Protein AF-A0A7S0LB81-F1 (afdb_monomer_lite)

Organism: NCBI:txid221442

Foldseek 3Di:
DDAFAAQKWFAPPPPDDLLNTTQQFLPLVSPADPAQVRGLFGAQPVQVPNVPDHGPGNDDDLVRSQVSNVVSVTGGAQDDSAPNHRRCNPGHYRHPDDDDD

Secondary structure (DSSP, 8-state):
-----B--EE-SS--S-HHHHEE-B-STT-----SSTTBBTB---TTTT-TT----PPP--HHHHHHHHHHTT-EE-SS--TTSSTTGGGS-B--SSPPP-

Radius of gyration: 12.76 Å; chains: 1; bounding box: 28×38×36 Å

Structure (mmCIF, N/CA/C/O backbone):
data_AF-A0A7S0LB81-F1
#
_entry.id   AF-A0A7S0LB81-F1
#
loop_
_atom_site.group_PDB
_atom_site.id
_atom_site.type_symbol
_atom_site.label_atom_id
_atom_site.label_alt_id
_atom_site.label_comp_id
_atom_site.label_asym_id
_atom_site.label_entity_id
_atom_site.label_seq_id
_atom_site.pdbx_PDB_ins_code
_atom_site.Cartn_x
_atom_site.Cartn_y
_atom_site.Cartn_z
_atom_site.occupancy
_atom_site.B_iso_or_equiv
_atom_site.auth_seq_id
_atom_site.auth_comp_id
_atom_site.auth_asym_id
_atom_site.auth_atom_id
_atom_site.pdbx_PDB_model_num
ATOM 1 N N . MET A 1 1 ? -1.857 22.081 5.976 1.00 47.81 1 MET A N 1
ATOM 2 C CA . MET A 1 1 ? -0.904 21.064 5.482 1.00 47.81 1 MET A CA 1
ATOM 3 C C . MET A 1 1 ? -1.606 19.724 5.601 1.00 47.81 1 MET A C 1
ATOM 5 O O . MET A 1 1 ? -2.016 19.392 6.704 1.00 47.81 1 MET A O 1
ATOM 9 N N . GLN A 1 2 ? -1.874 19.036 4.493 1.00 57.97 2 GLN A N 1
ATOM 10 C CA . GLN A 1 2 ? -2.585 17.756 4.521 1.00 57.97 2 GLN A CA 1
ATOM 11 C C . GLN A 1 2 ? -1.556 16.632 4.651 1.00 57.97 2 GLN A C 1
ATOM 13 O O . GLN A 1 2 ? -0.603 16.590 3.876 1.00 57.97 2 GLN A O 1
ATOM 18 N N . LEU A 1 3 ? -1.713 15.772 5.658 1.00 72.75 3 LEU A N 1
ATOM 19 C CA . LEU A 1 3 ? -0.859 14.602 5.833 1.00 72.75 3 LEU A CA 1
ATOM 20 C C . LEU A 1 3 ? -1.117 13.642 4.667 1.00 72.75 3 LEU A C 1
ATOM 22 O O . LEU A 1 3 ? -2.252 13.205 4.481 1.00 72.75 3 LEU A O 1
ATOM 26 N N . GLN A 1 4 ? -0.089 13.339 3.877 1.00 83.44 4 GLN A N 1
ATOM 27 C CA . GLN A 1 4 ? -0.205 12.366 2.797 1.00 83.44 4 GLN A CA 1
ATOM 28 C C . GLN A 1 4 ? 0.051 10.965 3.355 1.00 83.44 4 GLN A C 1
ATOM 30 O O . GLN A 1 4 ? 1.147 10.662 3.824 1.00 83.44 4 GLN A O 1
ATOM 35 N N . LEU A 1 5 ? -0.989 10.133 3.341 1.00 90.44 5 LEU A N 1
ATOM 36 C CA . LEU A 1 5 ? -0.965 8.755 3.820 1.00 90.44 5 LEU A CA 1
ATOM 37 C C . LEU A 1 5 ? -1.111 7.816 2.629 1.00 90.44 5 LEU A C 1
ATOM 39 O O . LEU A 1 5 ? -2.036 7.973 1.836 1.00 90.44 5 LEU A O 1
ATOM 43 N N . ALA A 1 6 ? -0.245 6.812 2.527 1.00 92.31 6 ALA A N 1
ATOM 44 C CA . ALA A 1 6 ? -0.430 5.761 1.534 1.00 92.31 6 ALA A CA 1
ATOM 45 C C . ALA A 1 6 ? -1.316 4.637 2.087 1.00 92.31 6 ALA A C 1
ATOM 47 O O . ALA A 1 6 ? -1.166 4.205 3.234 1.00 92.31 6 ALA A O 1
ATOM 48 N N . ALA A 1 7 ? -2.216 4.107 1.262 1.00 93.56 7 ALA A N 1
ATOM 49 C CA . ALA A 1 7 ? -2.903 2.858 1.567 1.00 93.56 7 ALA A CA 1
ATOM 50 C C . ALA A 1 7 ? -1.968 1.663 1.323 1.00 93.56 7 ALA A C 1
ATOM 52 O O . ALA A 1 7 ? -1.277 1.573 0.307 1.00 93.56 7 ALA A O 1
ATOM 53 N N . GLN A 1 8 ? -1.941 0.739 2.283 1.00 93.00 8 GLN A N 1
ATOM 54 C CA . GLN A 1 8 ? -1.103 -0.453 2.259 1.00 93.00 8 GLN A CA 1
ATOM 55 C C . GLN A 1 8 ? -1.969 -1.680 2.544 1.00 93.00 8 GLN A C 1
ATOM 57 O O . GLN A 1 8 ? -2.452 -1.861 3.663 1.00 93.00 8 GLN A O 1
ATOM 62 N N . 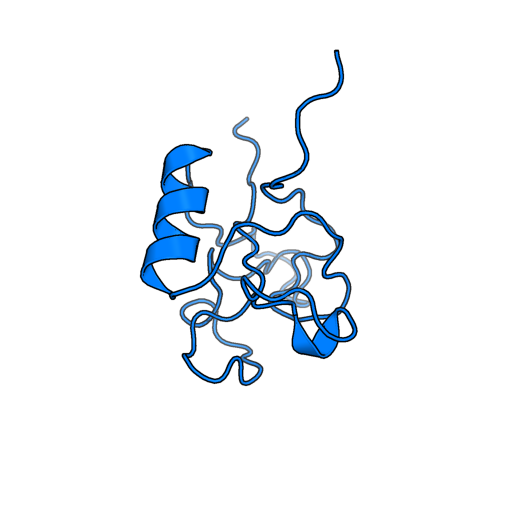CYS A 1 9 ? -2.133 -2.533 1.536 1.00 95.00 9 CYS A N 1
ATOM 63 C CA . CYS A 1 9 ? -2.968 -3.722 1.640 1.00 95.00 9 CYS A CA 1
ATOM 64 C C . CYS A 1 9 ? -2.140 -4.971 1.952 1.00 95.00 9 CYS A C 1
ATOM 66 O O . CYS A 1 9 ? -0.962 -5.064 1.599 1.00 95.00 9 CYS A O 1
ATOM 68 N N . CYS A 1 10 ? -2.771 -5.942 2.600 1.00 94.19 10 CYS A N 1
ATOM 69 C CA . CYS A 1 10 ? -2.225 -7.245 2.946 1.00 94.19 10 CYS A CA 1
ATOM 70 C C . CYS A 1 10 ? -3.202 -8.343 2.513 1.00 94.19 10 CYS A C 1
ATOM 72 O O . CYS A 1 10 ? -4.416 -8.130 2.455 1.00 94.19 10 CYS A O 1
ATOM 74 N N . THR A 1 11 ? -2.691 -9.536 2.219 1.00 91.31 11 THR A N 1
ATOM 75 C CA . THR A 1 11 ? -3.541 -10.719 2.056 1.00 91.31 11 THR A CA 1
ATOM 76 C C . THR A 1 11 ? -4.351 -10.940 3.331 1.00 91.31 11 THR A C 1
ATOM 78 O O . THR A 1 11 ? -3.837 -10.802 4.439 1.00 91.31 11 THR A O 1
ATOM 81 N N . LYS A 1 12 ? -5.633 -11.300 3.191 1.00 83.62 12 LYS A N 1
ATOM 82 C CA . LYS A 1 12 ? -6.506 -11.551 4.354 1.00 83.62 12 LYS A CA 1
ATOM 83 C C . LYS A 1 12 ? -6.000 -12.718 5.212 1.00 83.62 12 LYS A C 1
ATOM 85 O O . LYS A 1 12 ? -6.185 -12.731 6.422 1.00 83.62 12 LYS A O 1
ATOM 90 N N . SER A 1 13 ? -5.328 -13.679 4.578 1.00 75.50 13 SER A N 1
ATOM 91 C CA . SER A 1 13 ? -4.549 -14.711 5.255 1.00 75.50 13 SER A CA 1
ATOM 92 C C . SER A 1 13 ? -3.121 -14.191 5.437 1.00 75.50 13 SER A C 1
ATOM 94 O O . SER A 1 13 ? -2.366 -14.119 4.468 1.00 75.50 13 SER A O 1
ATOM 96 N N . LEU A 1 14 ? -2.757 -13.790 6.659 1.00 70.94 14 LEU A N 1
ATOM 97 C CA . LEU A 1 14 ? -1.411 -13.306 7.013 1.00 70.94 14 LEU A CA 1
ATOM 98 C C . LEU A 1 14 ? -0.396 -14.466 7.142 1.00 70.94 14 LEU A C 1
ATOM 100 O O . LEU A 1 14 ? 0.503 -14.430 7.978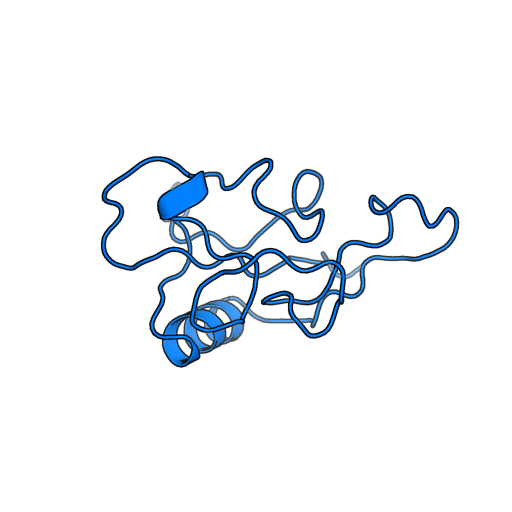 1.00 70.94 14 LEU A O 1
ATOM 104 N N . ILE A 1 15 ? -0.563 -15.536 6.361 1.00 73.88 15 ILE A N 1
ATOM 105 C CA . ILE A 1 15 ? 0.329 -16.696 6.387 1.00 73.88 15 ILE A CA 1
ATOM 106 C C . ILE A 1 15 ? 1.565 -16.369 5.547 1.00 73.88 15 ILE A C 1
ATOM 108 O O . ILE A 1 15 ? 1.472 -16.167 4.339 1.00 73.88 15 ILE A O 1
ATOM 112 N N . GLY A 1 16 ? 2.727 -16.343 6.198 1.00 73.81 16 GLY A N 1
ATOM 113 C CA . GLY A 1 16 ? 4.014 -16.051 5.570 1.00 73.81 16 GLY A CA 1
ATOM 114 C C . GLY A 1 16 ? 4.637 -14.742 6.056 1.00 73.81 16 GLY A C 1
ATOM 115 O O . GLY A 1 16 ? 4.110 -14.048 6.920 1.00 73.81 16 GLY A O 1
ATOM 116 N N . GLY A 1 17 ? 5.815 -14.418 5.522 1.00 78.12 17 GLY A N 1
ATOM 117 C CA . GLY A 1 17 ? 6.513 -13.175 5.859 1.00 78.12 17 GLY A CA 1
ATOM 118 C C . GLY A 1 17 ? 5.927 -11.950 5.141 1.00 78.12 17 GLY A C 1
ATOM 119 O O . GLY A 1 17 ? 5.134 -12.094 4.209 1.00 78.12 17 GLY A O 1
ATOM 120 N N . PRO A 1 18 ? 6.383 -10.725 5.471 1.00 80.56 18 PRO A N 1
ATOM 121 C CA . PRO A 1 18 ? 5.919 -9.495 4.823 1.00 80.56 18 PRO A CA 1
ATOM 122 C C . PRO A 1 18 ? 6.013 -9.507 3.292 1.00 80.56 18 PRO A C 1
ATOM 124 O O . PRO A 1 18 ? 5.207 -8.876 2.630 1.00 80.56 18 PRO A O 1
ATOM 127 N N . LYS A 1 19 ? 6.960 -10.238 2.694 1.00 78.38 19 LYS A N 1
ATOM 128 C CA . LYS A 1 19 ? 7.071 -10.341 1.228 1.00 78.38 19 LYS A CA 1
ATOM 129 C C . LYS A 1 19 ? 5.926 -11.120 0.573 1.00 78.38 19 LYS A C 1
ATOM 131 O O . LYS A 1 19 ? 5.612 -10.832 -0.573 1.00 78.38 19 LYS A O 1
ATOM 136 N N . GLU A 1 20 ? 5.329 -12.060 1.299 1.00 81.06 20 GLU A N 1
ATOM 137 C CA . GLU A 1 20 ? 4.219 -12.895 0.823 1.00 81.06 20 GLU A CA 1
ATOM 138 C C . GLU A 1 20 ? 2.871 -12.227 1.107 1.00 81.06 20 GLU A C 1
ATOM 140 O O . GLU A 1 20 ? 1.946 -12.265 0.299 1.00 81.06 20 GLU A O 1
ATOM 145 N N . VAL A 1 21 ? 2.783 -11.573 2.265 1.00 88.62 21 VAL A N 1
ATOM 146 C CA . VAL A 1 21 ? 1.538 -11.007 2.783 1.00 88.62 21 VAL A CA 1
ATOM 147 C C . VAL A 1 21 ? 1.279 -9.600 2.249 1.00 88.62 21 VAL A C 1
ATOM 149 O O . VAL A 1 21 ? 0.136 -9.227 1.992 1.00 88.62 21 VAL A O 1
ATOM 152 N N . CYS A 1 22 ? 2.321 -8.787 2.085 1.00 91.50 22 CYS A N 1
ATOM 153 C CA . CYS A 1 22 ? 2.158 -7.379 1.755 1.00 91.50 22 CYS A CA 1
ATOM 154 C C . CYS A 1 22 ? 1.909 -7.142 0.273 1.00 91.50 22 CYS A C 1
ATOM 156 O O . CYS A 1 22 ? 2.609 -7.637 -0.606 1.00 91.50 22 CYS A O 1
ATOM 158 N N . ARG A 1 23 ? 0.947 -6.266 0.008 1.00 91.69 23 ARG A N 1
ATOM 159 C CA . ARG A 1 23 ? 0.463 -5.918 -1.320 1.00 91.69 23 ARG A CA 1
ATOM 160 C C . ARG A 1 23 ? 0.388 -4.400 -1.439 1.00 91.69 23 ARG A C 1
ATOM 162 O O . ARG A 1 23 ? -0.671 -3.796 -1.341 1.00 91.69 23 ARG A O 1
ATOM 169 N N . ARG A 1 24 ? 1.554 -3.776 -1.647 1.00 90.31 24 ARG A N 1
ATOM 170 C CA . ARG A 1 24 ? 1.670 -2.343 -2.002 1.00 90.31 24 ARG A CA 1
ATOM 171 C C . ARG A 1 24 ? 1.404 -2.071 -3.483 1.00 90.31 24 ARG A C 1
ATOM 173 O O . ARG A 1 24 ? 1.241 -0.921 -3.869 1.00 90.31 24 ARG A O 1
ATOM 180 N N . VAL A 1 25 ? 1.349 -3.132 -4.286 1.00 91.06 25 VAL A N 1
ATOM 181 C CA . VAL A 1 25 ? 1.047 -3.105 -5.717 1.00 91.06 25 VAL A CA 1
ATOM 182 C C . VAL A 1 25 ? -0.368 -3.653 -5.937 1.00 91.06 25 VAL A C 1
ATOM 184 O O . VAL A 1 25 ? -0.710 -4.703 -5.387 1.00 91.06 25 VAL A O 1
ATOM 187 N N . SER A 1 26 ? -1.170 -2.956 -6.742 1.00 90.38 26 SER A N 1
ATOM 188 C CA . SER A 1 26 ? -2.572 -3.254 -7.071 1.00 90.38 26 SER A CA 1
ATOM 189 C C . SER A 1 26 ? -2.739 -4.408 -8.068 1.00 90.38 26 SER A C 1
ATOM 191 O O . SER A 1 26 ? -3.834 -4.942 -8.223 1.00 90.38 26 SER A O 1
ATOM 193 N N . LYS A 1 27 ? -1.654 -4.853 -8.717 1.00 87.25 27 LYS A N 1
ATOM 194 C CA . LYS A 1 27 ? -1.670 -6.014 -9.621 1.00 87.25 27 LYS A CA 1
ATOM 195 C C . LYS A 1 27 ? -2.212 -7.255 -8.910 1.00 87.25 27 LYS A C 1
ATOM 197 O O . LYS A 1 27 ? -1.743 -7.533 -7.805 1.00 87.25 27 LYS A O 1
ATOM 202 N N . PRO A 1 28 ? -3.082 -8.070 -9.540 1.00 82.81 28 PRO A N 1
ATOM 203 C CA . PRO A 1 28 ? -3.699 -9.245 -8.911 1.00 82.81 28 PRO A CA 1
ATOM 204 C C . PRO A 1 28 ? -2.709 -10.264 -8.330 1.00 82.81 28 PRO A C 1
ATOM 206 O O . PRO A 1 28 ? -2.952 -10.824 -7.262 1.00 82.81 28 PRO A O 1
ATOM 209 N N . ASN A 1 29 ? -1.557 -10.452 -8.976 1.00 80.56 29 ASN A N 1
ATOM 210 C CA . ASN A 1 29 ? -0.504 -11.374 -8.538 1.00 80.56 29 ASN A CA 1
ATOM 211 C C . ASN A 1 29 ? 0.523 -10.745 -7.576 1.00 80.56 29 ASN A C 1
ATOM 213 O O . ASN A 1 29 ? 1.453 -11.426 -7.158 1.00 80.56 29 ASN A O 1
ATOM 217 N N . GLY A 1 30 ? 0.403 -9.451 -7.256 1.00 79.81 30 GLY A N 1
ATOM 218 C CA . GLY A 1 30 ? 1.354 -8.739 -6.398 1.00 79.81 30 GLY A CA 1
ATOM 219 C C . GLY A 1 30 ? 2.749 -8.571 -7.000 1.00 79.81 30 GLY A C 1
ATO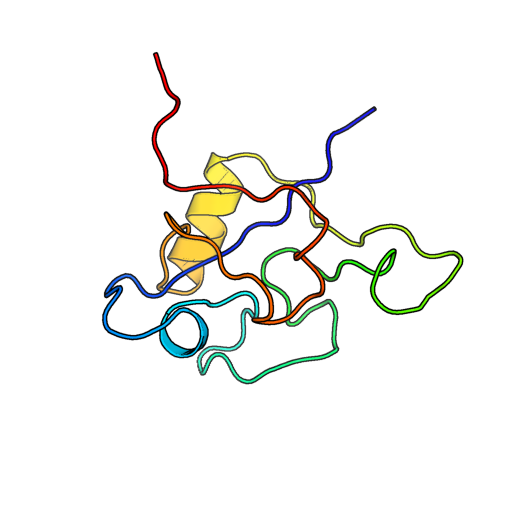M 220 O O . GLY A 1 30 ? 3.682 -8.226 -6.275 1.00 79.81 30 GLY A O 1
ATOM 221 N N . ALA A 1 31 ? 2.911 -8.812 -8.306 1.00 84.12 31 ALA A N 1
ATOM 222 C CA . ALA A 1 31 ? 4.192 -8.649 -8.977 1.00 84.12 31 ALA A CA 1
ATOM 223 C C . ALA A 1 31 ? 4.717 -7.228 -8.768 1.00 84.12 31 ALA A C 1
ATOM 225 O O . ALA A 1 31 ? 3.979 -6.259 -8.932 1.00 84.12 31 ALA A O 1
ATOM 226 N N . LYS A 1 32 ? 6.000 -7.103 -8.419 1.00 82.56 32 LYS A N 1
ATOM 227 C CA . LYS A 1 32 ? 6.632 -5.802 -8.179 1.00 82.56 32 LYS A CA 1
ATOM 228 C C . LYS A 1 32 ? 6.432 -4.874 -9.377 1.00 82.56 32 LYS A C 1
ATOM 230 O O . LYS A 1 32 ? 6.527 -5.303 -10.526 1.00 82.56 32 LYS A O 1
ATOM 235 N N . SER A 1 33 ? 6.210 -3.598 -9.093 1.00 83.38 33 SER A N 1
ATOM 236 C CA . SER A 1 33 ? 6.156 -2.557 -10.111 1.00 83.38 33 SER A CA 1
ATOM 237 C C . SER A 1 33 ? 6.968 -1.333 -9.705 1.00 83.38 33 SER A C 1
ATOM 239 O O . SER A 1 33 ? 7.211 -1.091 -8.521 1.00 83.38 33 SER A O 1
ATOM 241 N N . ILE A 1 34 ? 7.388 -0.593 -10.728 1.00 77.38 34 ILE A N 1
ATOM 242 C CA . ILE A 1 34 ? 8.032 0.718 -10.644 1.00 77.38 34 ILE A CA 1
ATOM 243 C C . ILE A 1 34 ? 7.150 1.831 -11.240 1.00 77.38 34 ILE A C 1
ATOM 245 O O . ILE A 1 34 ? 7.603 2.964 -11.349 1.00 77.38 34 ILE A O 1
ATOM 249 N N . SER A 1 35 ? 5.915 1.517 -11.641 1.00 85.69 35 SER A N 1
ATOM 250 C CA . SER A 1 35 ? 4.922 2.497 -12.096 1.00 85.69 35 SER A CA 1
ATOM 251 C C . SER A 1 35 ? 4.054 2.948 -10.916 1.00 85.69 35 SER A C 1
ATOM 253 O O . SER A 1 35 ? 3.796 2.174 -9.992 1.00 85.69 35 SER A O 1
ATOM 255 N N . SER A 1 36 ? 3.642 4.217 -10.931 1.00 86.44 36 SER A N 1
ATOM 256 C CA . SER A 1 36 ? 2.819 4.813 -9.872 1.00 86.44 36 SER A CA 1
ATOM 257 C C . SER A 1 36 ? 1.398 4.249 -9.889 1.00 86.44 36 SER A C 1
ATOM 259 O O . SER A 1 36 ? 0.827 3.955 -8.844 1.00 86.44 36 SER A O 1
ATOM 261 N N . GLU A 1 37 ? 0.871 4.001 -11.085 1.00 89.25 37 GLU A N 1
ATOM 262 C CA . GLU A 1 37 ? -0.473 3.481 -11.360 1.00 89.25 37 GLU A CA 1
ATOM 263 C C . GLU A 1 37 ? -0.664 2.059 -10.820 1.00 89.25 37 GLU A C 1
ATOM 265 O O . GLU A 1 37 ? -1.758 1.651 -10.430 1.00 89.25 37 GLU A O 1
ATOM 270 N N . ASP A 1 38 ? 0.431 1.307 -10.767 1.00 91.62 38 ASP A N 1
ATOM 271 C CA . ASP A 1 38 ? 0.452 -0.037 -10.219 1.00 91.62 38 ASP A CA 1
ATOM 272 C C . ASP A 1 38 ? 0.511 -0.047 -8.684 1.00 91.62 38 ASP A C 1
ATOM 274 O O . ASP A 1 38 ? 0.364 -1.105 -8.079 1.00 91.62 38 ASP A O 1
ATOM 278 N N . CYS A 1 39 ? 0.742 1.083 -8.017 1.00 93.81 39 CYS A N 1
ATOM 279 C CA . CYS A 1 39 ? 0.781 1.158 -6.560 1.00 93.81 39 CYS A CA 1
ATOM 280 C C . CYS A 1 39 ? -0.618 1.413 -5.982 1.00 93.81 39 CYS A C 1
ATOM 282 O O . CYS A 1 39 ? -1.385 2.204 -6.520 1.00 93.81 39 CYS A O 1
ATOM 284 N N . VAL A 1 40 ? -0.944 0.772 -4.853 1.00 94.12 40 VAL A N 1
ATOM 285 C CA . VAL A 1 40 ? -2.28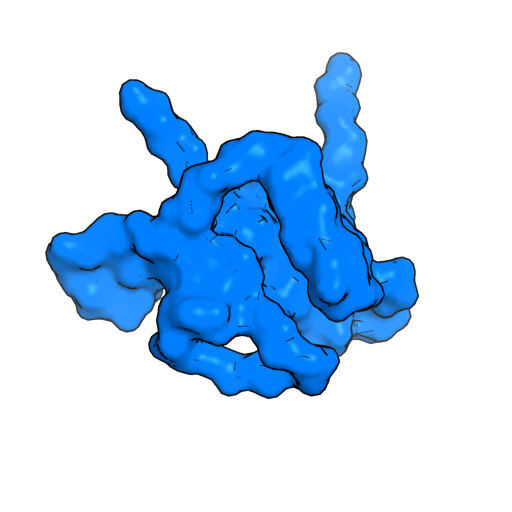4 0.835 -4.224 1.00 94.12 40 VAL A CA 1
ATOM 286 C C . VAL A 1 40 ? -2.765 2.271 -4.010 1.00 94.12 40 VAL A C 1
ATOM 288 O O . VAL A 1 40 ? -3.943 2.555 -4.218 1.00 94.12 40 VAL A O 1
ATOM 291 N N . ALA A 1 41 ? -1.857 3.157 -3.612 1.00 93.19 41 ALA A N 1
ATOM 292 C CA . ALA A 1 41 ? -2.138 4.565 -3.380 1.00 93.19 41 ALA A CA 1
ATOM 293 C C . ALA A 1 41 ? -1.208 5.484 -4.179 1.00 93.19 41 ALA A C 1
ATOM 295 O O . ALA A 1 41 ? -0.955 6.582 -3.721 1.00 93.19 41 ALA A O 1
ATOM 296 N N . GLY A 1 42 ? -0.648 5.056 -5.317 1.00 92.31 42 GLY A N 1
ATOM 297 C CA . GLY A 1 42 ? 0.390 5.818 -6.031 1.00 92.31 42 GLY A CA 1
ATOM 298 C C . GLY A 1 42 ? 1.799 5.602 -5.467 1.00 92.31 42 GLY A C 1
ATOM 299 O O . GLY A 1 42 ? 1.974 4.880 -4.485 1.00 92.31 42 GLY A O 1
ATOM 300 N N . MET A 1 43 ? 2.829 6.175 -6.095 1.00 90.19 43 MET A N 1
ATOM 301 C CA . MET A 1 43 ? 4.232 6.027 -5.683 1.00 90.19 43 MET A CA 1
ATOM 302 C C . MET A 1 43 ? 4.715 7.186 -4.807 1.00 90.19 43 MET A C 1
ATOM 304 O O . MET A 1 43 ? 4.415 8.353 -5.056 1.00 90.19 43 MET A O 1
ATOM 308 N N . SER A 1 44 ? 5.572 6.873 -3.833 1.00 88.75 44 SER A N 1
ATOM 309 C CA . SER A 1 44 ? 6.375 7.906 -3.186 1.00 88.75 44 SER A CA 1
ATOM 310 C C . SER A 1 44 ? 7.574 8.286 -4.056 1.00 88.75 44 SER A C 1
ATOM 312 O O . SER A 1 44 ? 8.566 7.555 -4.121 1.00 88.75 44 SER A O 1
ATOM 314 N N . LEU A 1 45 ? 7.487 9.424 -4.752 1.00 84.50 45 LEU A N 1
ATOM 315 C CA . LEU A 1 45 ? 8.583 9.902 -5.599 1.00 84.50 45 LEU A CA 1
ATOM 316 C C . LEU A 1 45 ? 9.651 10.673 -4.824 1.00 84.50 45 LEU A C 1
ATOM 318 O O . LEU A 1 45 ? 10.817 10.646 -5.224 1.00 84.50 45 LEU A O 1
ATOM 322 N N . ALA A 1 46 ? 9.289 11.256 -3.677 1.00 81.31 46 ALA A N 1
ATOM 323 C CA . ALA A 1 46 ? 10.236 11.928 -2.789 1.00 81.31 46 ALA A CA 1
ATOM 324 C C . ALA A 1 46 ? 11.385 10.993 -2.369 1.00 81.31 46 ALA A C 1
ATOM 326 O O . ALA A 1 46 ? 12.507 11.431 -2.107 1.00 81.31 46 ALA A O 1
ATOM 327 N N . PHE A 1 47 ? 11.122 9.682 -2.362 1.00 74.06 47 PHE A N 1
ATOM 328 C CA . PHE A 1 47 ? 12.085 8.649 -1.999 1.00 74.06 47 PHE A CA 1
ATOM 329 C C . PHE A 1 47 ? 12.415 7.672 -3.139 1.00 74.06 47 PHE A C 1
ATOM 331 O O . PHE A 1 47 ? 13.169 6.727 -2.908 1.00 74.06 47 PHE A O 1
ATOM 338 N N . SER A 1 48 ? 11.923 7.908 -4.364 1.00 73.00 48 SER A N 1
ATOM 339 C CA . SER A 1 48 ? 12.259 7.098 -5.550 1.00 73.00 48 SER A CA 1
ATOM 340 C C . SER A 1 48 ? 13.573 7.512 -6.230 1.00 73.00 48 SER A C 1
ATOM 342 O O . SER A 1 48 ? 14.000 6.882 -7.195 1.00 73.00 48 SER A O 1
ATOM 344 N N . GLY A 1 49 ? 14.235 8.563 -5.728 1.00 72.69 49 GLY A N 1
ATOM 345 C CA . GLY A 1 49 ? 15.431 9.165 -6.333 1.00 72.69 49 GLY A CA 1
ATOM 346 C C . GLY A 1 49 ? 15.130 10.371 -7.232 1.00 72.69 49 GLY A C 1
ATOM 347 O O . GLY A 1 49 ? 16.056 11.005 -7.741 1.00 72.69 49 GLY A O 1
ATOM 348 N N . SER A 1 50 ? 13.853 10.732 -7.386 1.00 76.94 50 SER A N 1
ATOM 349 C CA . SER A 1 50 ? 13.427 11.919 -8.126 1.00 76.94 50 SER A CA 1
ATOM 350 C C . SER A 1 50 ? 13.523 13.163 -7.237 1.00 76.94 50 SER A C 1
ATOM 352 O O . SER A 1 50 ? 12.633 13.464 -6.447 1.00 76.94 50 SER A O 1
ATOM 354 N N . ARG A 1 51 ? 14.646 13.885 -7.341 1.00 59.66 51 ARG A N 1
ATOM 355 C CA . ARG A 1 51 ? 15.069 14.928 -6.382 1.00 59.66 51 ARG A CA 1
ATOM 356 C C . ARG A 1 51 ? 14.140 16.145 -6.238 1.00 59.66 51 ARG A C 1
ATOM 358 O O . ARG A 1 51 ? 14.396 16.961 -5.366 1.00 59.66 51 ARG A O 1
ATOM 365 N N . ASN A 1 52 ? 13.085 16.258 -7.044 1.00 6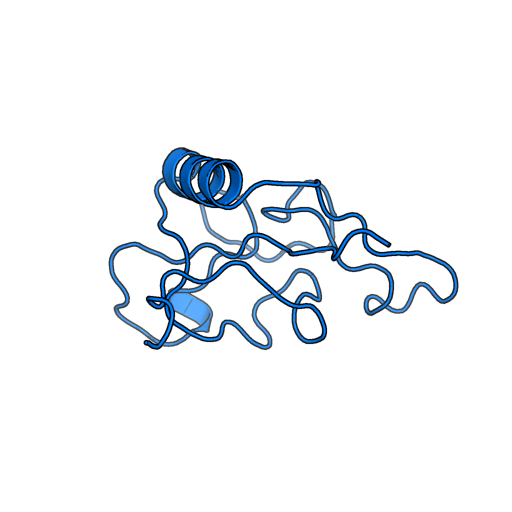7.50 52 ASN A N 1
ATOM 366 C CA . ASN A 1 52 ? 12.130 17.374 -7.022 1.00 67.50 52 ASN A CA 1
ATOM 367 C C . ASN A 1 52 ? 10.664 16.921 -7.156 1.00 67.50 52 ASN A C 1
ATOM 369 O O . ASN A 1 52 ? 9.804 17.727 -7.504 1.00 67.50 52 ASN A O 1
ATOM 373 N N . ALA A 1 53 ? 10.367 15.639 -6.932 1.00 74.19 53 ALA A N 1
ATOM 374 C CA . ALA A 1 53 ? 9.006 15.123 -7.022 1.00 74.19 53 ALA A CA 1
ATOM 375 C C . ALA A 1 53 ? 8.441 14.856 -5.621 1.00 74.19 53 ALA A C 1
ATOM 377 O O . ALA A 1 53 ? 9.067 14.168 -4.818 1.00 74.19 53 ALA A O 1
ATOM 378 N N . GLY A 1 54 ? 7.262 15.409 -5.332 1.00 79.00 54 GLY A N 1
ATOM 379 C CA . GLY A 1 54 ? 6.493 15.052 -4.140 1.00 79.00 54 GLY A CA 1
ATOM 380 C C . GLY A 1 54 ? 5.888 13.655 -4.262 1.00 79.00 54 GLY A C 1
ATOM 381 O O . GLY A 1 54 ? 5.897 13.050 -5.338 1.00 79.00 54 GLY A O 1
ATOM 382 N N . ASP A 1 55 ? 5.353 13.137 -3.162 1.00 87.12 55 ASP A N 1
ATOM 383 C CA . ASP A 1 55 ? 4.595 11.892 -3.210 1.00 87.12 55 ASP A CA 1
ATOM 384 C C . ASP A 1 55 ? 3.372 12.052 -4.121 1.00 87.12 55 ASP A C 1
ATOM 386 O O . ASP A 1 55 ? 2.700 13.084 -4.128 1.00 87.12 55 ASP A O 1
ATOM 390 N N . GLN A 1 56 ? 3.102 11.026 -4.926 1.00 88.12 56 GLN A N 1
ATOM 391 C CA . GLN A 1 56 ? 1.938 10.979 -5.809 1.00 88.12 56 GLN A CA 1
ATOM 392 C C . GLN A 1 56 ? 0.797 10.218 -5.148 1.00 88.12 56 GLN A C 1
ATOM 394 O O . GLN A 1 56 ? 0.096 9.451 -5.809 1.00 88.12 56 GLN A O 1
ATOM 399 N N . PHE A 1 57 ? 0.656 10.367 -3.830 1.00 90.88 57 PHE A N 1
ATOM 400 C CA . PHE A 1 57 ? -0.368 9.622 -3.133 1.00 90.88 57 PHE A CA 1
ATOM 401 C C . PHE A 1 57 ? -1.758 10.091 -3.534 1.00 90.88 57 PHE A C 1
ATOM 403 O O . PHE A 1 57 ? -2.059 11.286 -3.514 1.00 90.88 57 PHE A O 1
ATOM 410 N N . GLU A 1 58 ? -2.613 9.135 -3.882 1.00 90.56 58 GLU A N 1
ATOM 411 C CA . GLU A 1 58 ? -4.042 9.390 -4.004 1.00 90.56 58 GLU A CA 1
ATOM 412 C C . GLU A 1 58 ? -4.561 9.784 -2.612 1.00 90.56 58 GLU A C 1
ATOM 414 O O . GLU A 1 58 ? -4.409 9.035 -1.646 1.00 90.56 58 GLU A O 1
ATOM 419 N N . ALA A 1 59 ? -5.120 10.990 -2.487 1.00 90.81 59 ALA A N 1
ATOM 420 C CA . ALA A 1 59 ? -5.658 11.460 -1.218 1.00 90.81 59 ALA A CA 1
ATOM 421 C C . ALA A 1 59 ? -6.889 10.627 -0.841 1.00 90.81 59 ALA A C 1
ATOM 423 O O . ALA A 1 59 ? -7.865 10.579 -1.587 1.00 90.81 59 ALA A O 1
ATOM 424 N N . MET A 1 60 ? -6.843 9.999 0.333 1.00 91.56 60 MET A N 1
ATOM 425 C CA . MET A 1 60 ? -7.895 9.107 0.811 1.00 91.56 60 MET A CA 1
ATOM 426 C C . MET A 1 60 ? -8.341 9.480 2.229 1.00 91.56 60 MET A C 1
ATOM 428 O O . MET A 1 60 ? -7.659 10.163 2.993 1.00 91.56 60 MET A O 1
ATOM 432 N N . THR A 1 61 ? -9.521 9.011 2.600 1.00 94.56 61 THR A N 1
ATOM 433 C CA . THR A 1 61 ? -9.938 8.819 3.990 1.00 94.56 61 THR A CA 1
ATOM 434 C C . THR A 1 61 ? -9.576 7.405 4.442 1.00 94.56 61 THR A C 1
ATOM 436 O O . THR A 1 61 ? -9.231 6.550 3.626 1.00 94.56 61 THR A O 1
ATOM 439 N N . TYR A 1 62 ? -9.705 7.121 5.741 1.00 94.00 62 TYR A N 1
ATOM 440 C CA . TYR A 1 62 ? -9.551 5.751 6.236 1.00 94.00 62 TYR A CA 1
ATOM 441 C C . TYR A 1 62 ? -10.522 4.778 5.543 1.00 94.00 62 TYR A C 1
ATOM 443 O O . TYR A 1 62 ? -10.098 3.728 5.072 1.00 94.00 62 TYR A O 1
ATOM 451 N N . GLY A 1 63 ? -11.803 5.153 5.419 1.00 96.19 63 GLY A N 1
ATOM 452 C CA . GLY A 1 63 ? -12.820 4.322 4.762 1.00 96.19 63 GLY A CA 1
ATOM 453 C C . GLY A 1 63 ? -12.488 4.029 3.298 1.00 96.19 63 GLY A C 1
ATOM 454 O O . GLY A 1 63 ? -12.541 2.880 2.880 1.00 96.19 63 GLY A O 1
ATOM 455 N N . GLN A 1 64 ? -12.024 5.033 2.549 1.00 96.81 64 GLN A N 1
ATOM 456 C CA . GLN A 1 64 ? -11.581 4.839 1.162 1.00 96.81 64 GLN A CA 1
ATOM 457 C C . GLN A 1 64 ? -10.353 3.925 1.060 1.00 96.81 64 GLN A C 1
ATOM 459 O O . GLN A 1 64 ? -10.267 3.121 0.137 1.00 96.81 64 GLN A O 1
ATOM 464 N N . ALA A 1 65 ? -9.414 4.007 2.008 1.00 95.88 65 ALA A N 1
ATOM 465 C CA . ALA A 1 65 ? -8.272 3.097 2.047 1.00 95.88 65 ALA A CA 1
ATOM 466 C C . ALA A 1 65 ? -8.704 1.643 2.320 1.00 95.88 65 ALA A C 1
ATOM 468 O O . ALA A 1 65 ? -8.160 0.718 1.711 1.00 95.88 65 ALA A O 1
ATOM 469 N N . VAL A 1 66 ? -9.697 1.440 3.195 1.00 96.62 66 VAL A N 1
ATOM 470 C CA . VAL A 1 66 ? -10.313 0.125 3.440 1.00 96.62 66 VAL A CA 1
ATOM 471 C C . VAL A 1 66 ? -10.984 -0.393 2.169 1.00 96.62 66 VAL A C 1
ATOM 473 O O . VAL A 1 66 ? -10.606 -1.461 1.688 1.00 96.62 66 VAL A O 1
ATOM 476 N N . GLU A 1 67 ? -11.891 0.385 1.572 1.00 97.25 67 GLU A N 1
ATOM 477 C CA . GLU A 1 67 ? -12.607 0.015 0.343 1.00 97.25 67 GLU A CA 1
ATOM 478 C C . GLU A 1 67 ? -11.646 -0.302 -0.810 1.00 97.25 67 GLU A C 1
ATOM 480 O O . GLU A 1 67 ? -11.835 -1.284 -1.528 1.00 97.25 67 GLU A O 1
ATOM 485 N N . LYS A 1 68 ? -10.564 0.475 -0.967 1.00 95.88 68 LYS A N 1
ATOM 486 C CA . LYS A 1 68 ? -9.530 0.222 -1.981 1.00 95.88 68 LYS A CA 1
ATOM 487 C C . LYS A 1 68 ? -8.893 -1.154 -1.799 1.00 95.88 68 LYS A C 1
ATOM 489 O O . LYS A 1 68 ? -8.734 -1.889 -2.774 1.00 95.88 68 LYS A O 1
ATOM 494 N N . CYS A 1 69 ? -8.523 -1.518 -0.570 1.00 96.06 69 CYS A N 1
ATOM 495 C CA . CYS A 1 69 ? -7.957 -2.835 -0.296 1.00 96.06 69 CYS A CA 1
ATOM 496 C C . CYS A 1 69 ? -8.980 -3.955 -0.506 1.00 96.06 69 CYS A C 1
ATOM 498 O O . CYS A 1 69 ? -8.637 -4.988 -1.080 1.00 96.06 69 CYS A O 1
ATOM 500 N N . GLU A 1 70 ? -10.231 -3.752 -0.101 1.00 96.00 70 GLU A N 1
ATOM 501 C CA . GLU A 1 70 ? -11.298 -4.737 -0.288 1.00 96.00 70 GLU A CA 1
ATOM 502 C C . GLU A 1 70 ? -11.622 -4.978 -1.764 1.00 96.00 70 GLU A C 1
ATOM 504 O O . GLU A 1 70 ? -11.774 -6.132 -2.167 1.00 96.00 70 GLU A O 1
ATOM 509 N N . TRP A 1 71 ? -11.634 -3.922 -2.582 1.00 94.62 71 TRP A N 1
ATOM 510 C CA . TRP A 1 71 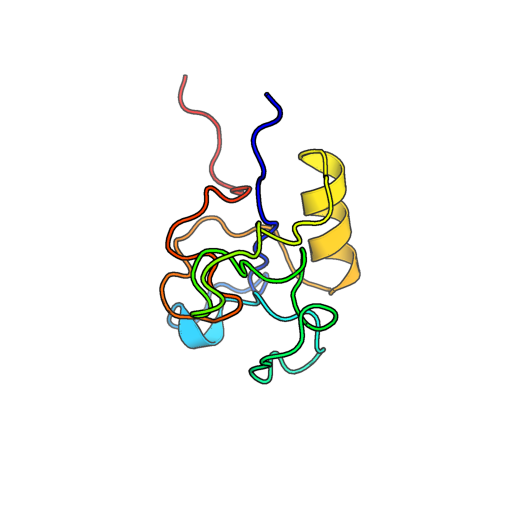? -11.824 -4.009 -4.032 1.00 94.62 71 TRP A CA 1
ATOM 511 C C . TRP A 1 71 ? -10.738 -4.855 -4.714 1.00 94.62 71 TRP A C 1
ATOM 513 O O . TRP A 1 71 ? -11.008 -5.566 -5.679 1.00 94.62 71 TRP A O 1
ATOM 523 N N . LEU A 1 72 ? -9.519 -4.853 -4.167 1.00 93.19 72 LEU A N 1
ATOM 524 C CA . LEU A 1 72 ? -8.410 -5.705 -4.612 1.00 93.19 72 LEU A CA 1
ATOM 525 C C . LEU A 1 72 ? -8.485 -7.148 -4.074 1.00 93.19 72 LEU A C 1
ATOM 527 O O . LEU A 1 72 ? -7.579 -7.944 -4.327 1.00 93.19 72 LEU A O 1
ATOM 531 N N . GLY A 1 73 ? -9.524 -7.498 -3.309 1.00 93.69 73 GLY A N 1
ATOM 532 C CA . GLY A 1 73 ? -9.652 -8.793 -2.631 1.00 93.69 73 GLY A CA 1
ATOM 533 C C . GLY A 1 73 ? -8.758 -8.938 -1.393 1.00 93.69 73 GLY A C 1
ATOM 534 O O . GLY A 1 73 ? -8.532 -10.048 -0.910 1.00 93.69 73 GLY A O 1
ATOM 535 N N . LEU A 1 74 ? -8.241 -7.829 -0.866 1.00 94.50 74 LEU A N 1
ATOM 536 C CA . LEU A 1 74 ? -7.272 -7.761 0.227 1.00 94.50 74 LEU A CA 1
ATOM 537 C C . LEU A 1 74 ? -7.908 -7.139 1.481 1.00 94.50 74 LEU A C 1
ATOM 539 O O . LEU A 1 74 ? -9.111 -6.890 1.527 1.00 94.50 74 LEU A O 1
ATOM 543 N N . GLY A 1 75 ? -7.110 -6.939 2.527 1.00 95.44 75 GLY A N 1
ATOM 544 C CA . GLY A 1 75 ? -7.472 -6.140 3.699 1.00 95.44 75 GLY A CA 1
ATOM 545 C C . GLY A 1 75 ? -6.408 -5.086 3.984 1.00 95.44 75 GLY A C 1
ATOM 546 O O . GLY A 1 75 ? -5.289 -5.177 3.477 1.00 95.44 75 GLY A O 1
ATOM 547 N N . LEU A 1 76 ? -6.738 -4.082 4.791 1.00 95.25 76 LEU A N 1
ATOM 548 C CA . LEU A 1 76 ? -5.744 -3.124 5.266 1.00 95.25 76 LEU A CA 1
ATOM 549 C C . LEU A 1 76 ? -4.720 -3.841 6.168 1.00 95.25 76 LEU A C 1
ATOM 551 O O . LEU A 1 76 ? -5.068 -4.744 6.928 1.00 95.25 76 LEU A O 1
ATOM 555 N N . CYS A 1 77 ? -3.439 -3.489 6.065 1.00 94.12 77 CYS A N 1
ATOM 556 C CA . CYS A 1 77 ? -2.396 -4.171 6.832 1.00 94.12 77 CYS A CA 1
ATOM 557 C C . CYS A 1 77 ? -2.433 -3.823 8.326 1.00 94.12 77 CYS A C 1
ATOM 559 O O . CYS A 1 77 ? -2.430 -2.651 8.687 1.00 94.12 77 CYS A O 1
ATOM 561 N N . ALA A 1 78 ? -2.326 -4.836 9.189 1.00 91.69 78 ALA A N 1
ATOM 562 C CA . ALA A 1 78 ? -2.069 -4.681 10.630 1.00 91.69 78 ALA A CA 1
ATOM 563 C C . ALA A 1 78 ? -0.577 -4.856 10.995 1.00 91.69 78 ALA A C 1
ATOM 565 O O . ALA A 1 78 ? -0.226 -5.042 12.156 1.00 91.69 78 ALA A O 1
ATOM 566 N N . GLN A 1 79 ? 0.314 -4.841 9.998 1.00 89.00 79 GLN A N 1
ATOM 567 C CA . GLN A 1 79 ? 1.752 -5.063 10.159 1.00 89.00 79 GLN A CA 1
ATOM 568 C C . GLN A 1 79 ? 2.572 -4.126 9.269 1.00 89.00 79 GLN A C 1
ATOM 570 O O . GLN A 1 79 ? 2.075 -3.565 8.286 1.00 89.00 79 GLN A O 1
ATOM 575 N N . THR A 1 80 ? 3.867 -4.007 9.565 1.00 88.31 80 THR A N 1
ATOM 576 C CA . THR A 1 80 ? 4.797 -3.296 8.686 1.00 88.31 80 THR A CA 1
ATOM 577 C C . THR A 1 80 ? 5.056 -4.081 7.400 1.00 88.31 80 THR A C 1
ATOM 579 O O . THR A 1 80 ? 5.367 -5.270 7.420 1.00 88.31 80 THR A O 1
ATOM 582 N N . CYS A 1 81 ? 4.981 -3.385 6.267 1.00 91.00 81 CYS A N 1
ATOM 583 C CA . CYS A 1 81 ? 5.386 -3.908 4.963 1.00 91.00 81 CYS A CA 1
ATOM 584 C C . CYS A 1 81 ? 6.654 -3.232 4.457 1.00 91.00 81 CYS A C 1
ATOM 586 O O . CYS A 1 81 ? 6.836 -3.039 3.253 1.00 91.00 81 CYS A O 1
ATOM 588 N N . MET A 1 82 ? 7.531 -2.816 5.368 1.00 88.56 82 MET A N 1
ATOM 589 C CA . MET A 1 82 ? 8.803 -2.209 5.004 1.00 88.56 82 MET A CA 1
ATOM 590 C C . MET A 1 82 ? 9.548 -3.065 3.962 1.00 88.56 82 MET A C 1
ATOM 592 O O . MET A 1 82 ? 9.604 -4.288 4.059 1.00 88.56 82 MET A O 1
ATOM 596 N N . ASN A 1 83 ? 10.118 -2.404 2.952 1.00 86.56 83 ASN A N 1
ATOM 597 C CA . ASN A 1 83 ? 10.879 -3.005 1.848 1.00 86.56 83 ASN A CA 1
ATOM 598 C C . ASN A 1 83 ? 10.074 -3.900 0.887 1.00 86.56 83 ASN A C 1
ATOM 600 O O . ASN A 1 83 ? 10.652 -4.752 0.211 1.00 86.56 83 ASN A O 1
ATOM 604 N N . THR A 1 84 ? 8.759 -3.684 0.769 1.00 87.62 84 THR A N 1
ATOM 605 C CA . THR A 1 84 ? 7.891 -4.472 -0.135 1.00 87.62 84 THR A CA 1
ATOM 606 C C . THR A 1 84 ? 7.471 -3.746 -1.422 1.00 87.62 84 THR A C 1
ATOM 608 O O . THR A 1 84 ? 6.823 -4.350 -2.269 1.00 87.62 84 THR A O 1
ATOM 611 N N . GLY A 1 85 ? 7.879 -2.485 -1.628 1.00 87.62 85 GLY A N 1
ATOM 612 C CA . GLY A 1 85 ? 7.636 -1.735 -2.875 1.00 87.62 85 GLY A CA 1
ATOM 613 C C . GLY A 1 85 ? 7.051 -0.335 -2.670 1.00 87.62 85 GLY A C 1
ATOM 614 O O . GLY A 1 85 ? 6.854 0.096 -1.528 1.00 87.62 85 GLY A O 1
ATOM 615 N N . CYS A 1 86 ? 6.823 0.369 -3.788 1.00 91.06 86 CYS A N 1
ATOM 616 C CA . CYS A 1 86 ? 6.177 1.691 -3.913 1.00 91.06 86 CYS A CA 1
ATOM 617 C C . CYS A 1 86 ? 6.771 2.840 -3.075 1.00 91.06 86 CYS A C 1
ATOM 619 O O . CYS A 1 86 ? 6.194 3.921 -2.990 1.00 91.06 86 CYS A O 1
ATOM 621 N N . PHE A 1 87 ? 7.947 2.617 -2.482 1.00 88.56 87 PHE A N 1
ATOM 622 C CA . PHE A 1 87 ? 8.705 3.585 -1.685 1.00 88.56 87 PHE A CA 1
ATOM 623 C C . PHE A 1 87 ? 7.978 4.118 -0.434 1.00 88.56 87 PHE A C 1
ATOM 625 O O . PHE A 1 87 ? 8.392 5.115 0.147 1.00 88.56 87 PHE A O 1
ATOM 632 N N . TYR A 1 88 ? 6.967 3.405 0.081 1.00 89.56 88 TYR A N 1
ATOM 633 C CA . TYR A 1 88 ? 6.207 3.837 1.273 1.00 89.56 88 TYR A CA 1
ATOM 634 C C . TYR A 1 88 ? 7.012 3.796 2.579 1.00 89.56 88 TYR A C 1
ATOM 636 O O . TYR A 1 88 ? 6.531 4.238 3.607 1.00 89.56 88 TYR A O 1
ATOM 644 N N . ASN A 1 89 ? 8.234 3.255 2.576 1.00 87.75 89 ASN A N 1
ATOM 645 C CA . ASN A 1 89 ? 9.020 2.988 3.789 1.00 87.75 89 ASN A CA 1
ATOM 646 C C . ASN A 1 89 ? 9.244 4.203 4.698 1.00 87.75 89 ASN A C 1
ATOM 648 O O . ASN A 1 89 ? 9.493 4.023 5.884 1.00 87.75 89 ASN A O 1
ATOM 652 N N . LYS A 1 90 ? 9.226 5.409 4.132 1.00 85.44 90 LYS A N 1
ATOM 653 C CA . LYS A 1 90 ? 9.457 6.665 4.853 1.00 85.44 90 LYS A CA 1
ATOM 654 C C . LYS A 1 90 ? 8.195 7.515 4.975 1.00 85.44 90 LYS A C 1
ATOM 656 O O . LYS A 1 90 ? 8.279 8.651 5.421 1.00 85.44 90 LYS A O 1
ATOM 661 N N . ASN A 1 91 ? 7.053 6.955 4.584 1.00 88.00 91 ASN A N 1
ATOM 662 C CA . ASN A 1 91 ? 5.771 7.624 4.610 1.00 88.00 91 ASN A CA 1
ATOM 663 C C . ASN A 1 91 ? 4.821 6.955 5.600 1.00 88.00 91 ASN A C 1
ATOM 665 O O . ASN A 1 91 ? 4.845 5.728 5.745 1.00 88.00 91 ASN A O 1
ATOM 669 N N . PRO A 1 92 ? 3.981 7.743 6.285 1.00 90.81 92 PRO A N 1
ATOM 670 C CA . PRO A 1 92 ? 2.930 7.183 7.106 1.00 90.81 92 PRO A CA 1
ATOM 671 C C . PRO A 1 92 ? 1.908 6.462 6.213 1.00 90.81 92 PRO A C 1
ATOM 673 O O . PRO A 1 92 ? 1.672 6.833 5.059 1.00 90.81 92 PRO A O 1
ATOM 676 N N . VAL A 1 93 ? 1.321 5.395 6.748 1.00 93.38 93 VAL A N 1
ATOM 677 C CA . VAL A 1 93 ? 0.366 4.542 6.033 1.00 93.38 93 VAL A CA 1
ATOM 678 C C . VAL A 1 93 ? -0.884 4.326 6.871 1.00 93.38 93 VAL A C 1
ATOM 680 O O . VAL A 1 93 ? -0.819 4.348 8.101 1.00 93.38 93 VAL A O 1
ATOM 683 N N . TYR A 1 94 ? -2.015 4.079 6.213 1.00 94.56 94 TYR A N 1
ATOM 684 C CA . TYR A 1 94 ? -3.202 3.578 6.906 1.00 94.56 94 TYR A CA 1
ATOM 685 C C . TYR A 1 94 ? -2.918 2.190 7.497 1.00 94.56 94 TYR A C 1
ATOM 687 O O . TYR A 1 94 ? -2.275 1.356 6.855 1.00 94.56 94 TYR A O 1
ATOM 695 N N . SER A 1 95 ? -3.406 1.948 8.715 1.00 92.75 95 SER A N 1
ATOM 696 C CA . SER A 1 95 ? -3.187 0.706 9.463 1.00 92.75 95 SER A CA 1
ATOM 697 C C . SER A 1 95 ? -4.507 0.098 9.925 1.00 92.75 95 SER A C 1
ATOM 699 O O . SER A 1 95 ? -5.422 0.815 10.321 1.00 92.75 95 SER A O 1
ATOM 701 N N . ALA A 1 96 ? -4.596 -1.230 9.893 1.00 94.12 96 ALA A N 1
ATOM 702 C CA . ALA A 1 96 ? -5.693 -1.985 10.499 1.00 94.12 96 ALA A CA 1
ATOM 703 C C . ALA A 1 96 ? -5.505 -2.203 12.010 1.00 94.12 96 ALA A C 1
ATOM 705 O O . ALA A 1 96 ? -6.366 -2.805 12.648 1.00 94.12 96 ALA A O 1
ATOM 706 N N . LEU A 1 97 ? -4.389 -1.742 12.587 1.00 91.88 97 LEU A N 1
ATOM 707 C CA . LEU A 1 97 ? -4.236 -1.721 14.038 1.00 91.88 97 LEU A CA 1
ATOM 708 C C . LEU A 1 97 ? -5.278 -0.771 14.648 1.00 91.88 97 LEU A C 1
ATOM 710 O O . LEU A 1 97 ? -5.466 0.330 14.120 1.00 91.88 97 LEU A O 1
ATOM 714 N N . PRO A 1 98 ? -5.946 -1.170 15.744 1.00 90.06 98 PRO A N 1
ATOM 715 C CA . PRO A 1 98 ? -6.846 -0.275 16.453 1.00 90.06 98 PRO A CA 1
ATOM 716 C C . PRO A 1 98 ? -6.065 0.924 16.997 1.00 90.06 98 PRO A C 1
ATOM 718 O O . PRO A 1 98 ? -4.873 0.825 17.296 1.00 90.06 98 PRO A O 1
ATOM 721 N N . CYS A 1 99 ? -6.739 2.063 17.139 1.00 88.19 99 CYS A N 1
ATOM 722 C CA . CYS A 1 99 ? -6.170 3.186 17.872 1.00 88.19 99 CYS A CA 1
ATOM 723 C C . CYS A 1 99 ? -5.969 2.781 19.337 1.00 88.19 99 CYS A C 1
ATOM 725 O O . CYS A 1 99 ? -6.869 2.189 19.936 1.00 88.19 99 CYS A O 1
ATOM 727 N N . GLU A 1 100 ? -4.805 3.097 19.902 1.00 84.62 100 GLU A N 1
ATOM 728 C CA . GLU A 1 100 ? -4.581 2.928 21.338 1.00 84.62 100 GLU A CA 1
ATOM 729 C C . GLU A 1 100 ? -5.424 3.949 22.118 1.00 84.62 100 GLU A C 1
ATOM 731 O O . GLU A 1 100 ? -5.614 5.081 21.662 1.00 84.62 100 GLU A O 1
ATOM 736 N N . SER A 1 101 ? -5.982 3.507 23.246 1.00 64.56 101 SER A N 1
ATOM 737 C CA . SER A 1 101 ? -6.871 4.274 24.131 1.00 64.56 101 SER A CA 1
ATOM 738 C C . SER A 1 101 ? -6.114 5.063 25.187 1.00 64.56 101 SER A C 1
ATOM 740 O O . SER A 1 101 ? -5.202 4.446 25.784 1.00 64.56 101 SER A O 1
#

pLDDT: mean 86.56, std 9.16, range [47.81, 97.25]

Sequence (101 aa):
MQLQLAAQCCTKSLIGGPKEVCRRVSKPNGAKSISSEDCVAGMSLAFSGSRNAGDQFEAMTYGQAVEKCEWLGLGLCAQTCMNTGCFYNKNPVYSALPCES